Protein AF-A0AAE1Z6C1-F1 (afdb_monomer)

pLDDT: mean 75.85, std 11.83, range [40.97, 90.25]

Foldseek 3Di:
DDLVVCCVPDDLLVNLLVVCCVVDDLVRLQQEDCCDDPRHHHCCPVPVSVVVLVVVLVVVVVVPDDSVVSVVSNNVSSRVNSVVSVVVVVVVVVVVVVVVVVVVVVVVVVVVVVVVVVPPPDD

Structure (mmCIF, N/CA/C/O backbone):
data_AF-A0AAE1Z6C1-F1
#
_entry.id   AF-A0AAE1Z6C1-F1
#
loop_
_atom_site.group_PDB
_atom_site.id
_atom_site.type_symbol
_atom_site.label_atom_id
_atom_site.label_alt_id
_atom_site.label_comp_id
_atom_site.label_asym_id
_atom_site.label_entity_id
_atom_site.label_seq_id
_atom_site.pdbx_PDB_ins_code
_atom_site.Cartn_x
_atom_site.Cartn_y
_atom_site.Cartn_z
_atom_site.occupancy
_atom_site.B_iso_or_equiv
_atom_site.auth_seq_id
_atom_site.auth_comp_id
_atom_site.auth_asym_id
_atom_site.auth_atom_id
_atom_site.pdbx_PDB_model_num
ATOM 1 N N . MET A 1 1 ? 12.709 -17.821 12.416 1.00 53.84 1 MET A N 1
ATOM 2 C CA . MET A 1 1 ? 11.755 -16.719 12.694 1.00 53.84 1 MET A CA 1
ATOM 3 C C . MET A 1 1 ? 10.610 -16.772 11.691 1.00 53.84 1 MET A C 1
ATOM 5 O O . MET A 1 1 ? 10.833 -16.485 10.518 1.00 53.84 1 MET A O 1
ATOM 9 N N . SER A 1 2 ? 9.419 -17.193 12.126 1.00 68.88 2 SER A N 1
ATOM 10 C CA . SER A 1 2 ? 8.209 -17.247 11.289 1.00 68.88 2 SER A CA 1
ATOM 11 C C . SER A 1 2 ? 7.689 -15.836 10.958 1.00 68.88 2 SER A C 1
ATOM 13 O O . SER A 1 2 ? 8.022 -14.871 11.650 1.00 68.88 2 SER A O 1
ATOM 15 N N . LEU A 1 3 ? 6.862 -15.704 9.910 1.00 58.34 3 LEU A N 1
ATOM 16 C CA . LEU A 1 3 ? 6.201 -14.440 9.532 1.00 58.34 3 LEU A CA 1
ATOM 17 C C . LEU A 1 3 ? 5.430 -13.831 10.718 1.00 58.34 3 LEU A C 1
ATOM 19 O O . LEU A 1 3 ? 5.439 -12.621 10.922 1.00 58.34 3 LEU A O 1
ATOM 23 N N . VAL A 1 4 ? 4.836 -14.702 11.537 1.00 54.34 4 VAL A N 1
ATOM 24 C CA . VAL A 1 4 ? 4.100 -14.350 12.754 1.00 54.34 4 VAL A CA 1
ATOM 25 C C . VAL A 1 4 ? 5.017 -13.710 13.801 1.00 54.34 4 VAL A C 1
ATOM 27 O O . VAL A 1 4 ? 4.657 -12.671 14.342 1.00 54.34 4 VAL A O 1
ATOM 30 N N . ASN A 1 5 ? 6.222 -14.246 14.033 1.00 56.53 5 ASN A N 1
ATOM 31 C CA . ASN A 1 5 ? 7.166 -13.647 14.988 1.00 56.53 5 ASN A CA 1
ATOM 32 C C . ASN A 1 5 ? 7.686 -12.285 14.513 1.00 56.53 5 ASN A C 1
ATOM 34 O O . ASN A 1 5 ? 7.850 -11.378 15.324 1.00 56.53 5 ASN A O 1
ATOM 38 N N . ARG A 1 6 ? 7.891 -12.113 13.200 1.00 59.53 6 ARG A N 1
ATOM 39 C CA . ARG A 1 6 ? 8.274 -10.816 12.615 1.00 59.53 6 ARG A CA 1
ATOM 40 C C . ARG A 1 6 ? 7.172 -9.763 12.811 1.00 59.53 6 ARG A C 1
ATOM 42 O O . ARG A 1 6 ? 7.468 -8.630 13.152 1.00 59.53 6 ARG A O 1
ATOM 49 N N . LEU A 1 7 ? 5.906 -10.1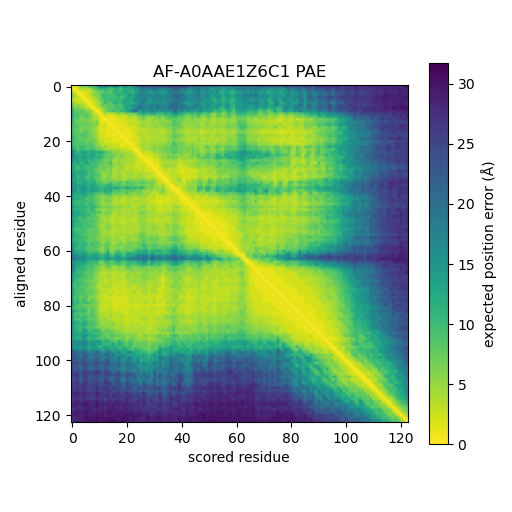70 12.692 1.00 58.34 7 LEU A N 1
ATOM 50 C CA . LEU A 1 7 ? 4.719 -9.327 12.905 1.00 58.34 7 LEU A CA 1
ATOM 51 C C . LEU A 1 7 ? 4.416 -8.968 14.368 1.00 58.34 7 LEU A C 1
ATOM 53 O O . LEU A 1 7 ? 3.504 -8.179 14.622 1.00 58.34 7 LEU A O 1
ATOM 57 N N . MET A 1 8 ? 5.091 -9.605 15.324 1.00 57.66 8 MET A N 1
ATOM 58 C CA . MET A 1 8 ? 4.907 -9.363 16.759 1.00 57.66 8 MET A CA 1
ATOM 59 C C . MET A 1 8 ? 6.005 -8.476 17.359 1.00 57.66 8 MET A C 1
ATOM 61 O O . MET A 1 8 ? 5.747 -7.828 18.365 1.00 57.66 8 MET A O 1
ATOM 65 N N . PHE A 1 9 ? 7.196 -8.434 16.751 1.00 57.59 9 PHE A N 1
ATOM 66 C CA . PHE A 1 9 ? 8.356 -7.683 17.256 1.00 57.59 9 PHE A CA 1
ATOM 67 C C . PHE A 1 9 ? 8.679 -6.403 16.471 1.00 57.59 9 PHE A C 1
ATOM 69 O O . PHE A 1 9 ? 9.311 -5.507 17.020 1.00 57.59 9 PHE A O 1
ATOM 76 N N . GLU A 1 10 ? 8.267 -6.306 15.205 1.00 64.25 10 GLU A N 1
ATOM 77 C CA . GLU A 1 10 ? 8.556 -5.146 14.354 1.00 64.25 10 GLU A CA 1
ATOM 78 C C . GLU A 1 10 ? 7.484 -4.060 14.474 1.00 64.25 10 GLU A C 1
ATOM 80 O O . GLU A 1 10 ? 6.296 -4.351 14.653 1.00 6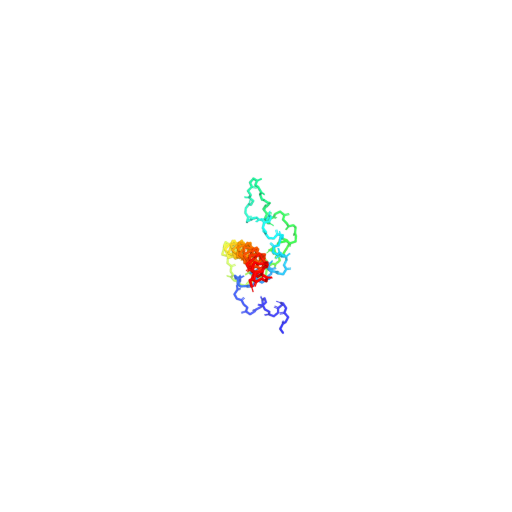4.25 10 GLU A O 1
ATOM 85 N N . ASP A 1 11 ? 7.880 -2.801 14.275 1.00 75.62 11 ASP A N 1
ATOM 86 C CA . ASP A 1 11 ? 6.941 -1.683 14.244 1.00 75.62 11 ASP A CA 1
ATOM 87 C C . ASP A 1 11 ? 5.862 -1.878 13.153 1.00 75.62 11 ASP A C 1
ATOM 89 O O . ASP A 1 11 ? 6.060 -2.560 12.137 1.00 75.62 11 ASP A O 1
ATOM 93 N N . CYS A 1 12 ? 4.687 -1.273 13.357 1.00 73.88 12 CYS A N 1
ATOM 94 C CA . CYS A 1 12 ? 3.520 -1.438 12.481 1.00 73.88 12 CYS A CA 1
ATOM 95 C C . CYS A 1 12 ? 3.833 -1.173 10.996 1.00 73.88 12 CYS A C 1
ATOM 97 O O . CYS A 1 12 ? 3.271 -1.824 10.110 1.00 73.88 12 CYS A O 1
ATOM 99 N N . LYS A 1 13 ? 4.730 -0.222 10.708 1.00 80.44 13 LYS A N 1
ATOM 100 C CA . LYS A 1 13 ? 5.083 0.179 9.344 1.00 80.44 13 LYS A CA 1
ATOM 101 C C . LYS A 1 13 ? 5.942 -0.891 8.678 1.00 80.44 13 LYS A C 1
ATOM 103 O O . LYS A 1 13 ? 5.666 -1.271 7.537 1.00 80.44 13 LYS A O 1
ATOM 108 N N . THR A 1 14 ? 6.944 -1.401 9.388 1.00 81.94 14 THR A N 1
ATOM 109 C CA . THR A 1 14 ? 7.842 -2.461 8.908 1.00 81.94 14 THR A CA 1
ATOM 110 C C . THR A 1 14 ? 7.084 -3.764 8.681 1.00 81.94 14 THR A C 1
ATOM 112 O O . THR A 1 14 ? 7.145 -4.343 7.591 1.00 81.94 14 THR A O 1
ATOM 115 N N . SER A 1 15 ? 6.265 -4.158 9.655 1.00 78.38 15 SER A N 1
ATOM 116 C CA . SER A 1 15 ? 5.342 -5.291 9.563 1.00 78.38 15 SER A CA 1
ATOM 117 C C . SER A 1 15 ? 4.465 -5.238 8.305 1.00 78.38 15 SER A C 1
ATOM 119 O O . SER A 1 15 ? 4.356 -6.218 7.563 1.00 78.38 15 SER A O 1
ATOM 121 N N . MET A 1 16 ? 3.888 -4.070 8.005 1.00 81.25 16 MET A N 1
ATOM 122 C CA . MET A 1 16 ? 3.035 -3.901 6.830 1.00 81.25 16 MET A CA 1
ATOM 123 C C . MET A 1 16 ? 3.810 -4.001 5.511 1.00 81.25 16 MET A C 1
ATOM 125 O O . MET A 1 16 ? 3.329 -4.621 4.560 1.00 81.25 16 MET A O 1
ATOM 129 N N . LYS A 1 17 ? 5.018 -3.427 5.433 1.00 83.12 17 LYS A N 1
ATOM 130 C CA . LYS A 1 17 ? 5.867 -3.543 4.237 1.00 83.12 17 LYS A CA 1
ATOM 131 C C . LYS A 1 17 ? 6.228 -5.000 3.932 1.00 83.12 17 LYS A C 1
ATOM 133 O O . LYS A 1 17 ? 6.192 -5.397 2.768 1.00 83.12 17 LYS A O 1
ATOM 138 N N . TYR A 1 18 ? 6.529 -5.801 4.955 1.00 82.25 18 TYR A N 1
ATOM 139 C CA . TYR A 1 18 ? 6.804 -7.232 4.786 1.00 82.25 18 TYR A CA 1
ATOM 140 C C . TYR A 1 18 ? 5.602 -7.990 4.227 1.00 82.25 18 TYR A C 1
ATOM 142 O O . TYR A 1 18 ? 5.737 -8.755 3.274 1.00 82.25 18 TYR A O 1
ATOM 150 N N . ILE A 1 19 ? 4.421 -7.737 4.787 1.00 80.50 19 ILE A N 1
ATOM 151 C CA . ILE A 1 19 ? 3.166 -8.317 4.311 1.00 80.50 19 ILE A CA 1
ATOM 152 C C . ILE A 1 19 ? 2.906 -7.929 2.854 1.00 80.50 19 ILE A C 1
ATOM 154 O O . ILE A 1 19 ? 2.616 -8.791 2.032 1.00 80.50 19 ILE A O 1
ATOM 158 N N . LEU A 1 20 ? 3.069 -6.655 2.499 1.00 82.19 20 LEU A N 1
ATOM 159 C CA . LEU A 1 20 ? 2.921 -6.194 1.120 1.00 82.19 20 LEU A CA 1
ATOM 160 C C . LEU A 1 20 ? 3.877 -6.913 0.164 1.00 82.19 20 LEU A C 1
ATOM 162 O O . LEU A 1 20 ? 3.446 -7.325 -0.907 1.00 82.19 20 LEU A O 1
ATOM 166 N N . GLY A 1 21 ? 5.133 -7.127 0.563 1.00 83.12 21 GLY A N 1
ATOM 167 C CA . GLY A 1 21 ? 6.100 -7.890 -0.229 1.00 83.12 21 GLY A CA 1
ATOM 168 C C . GLY A 1 21 ? 5.750 -9.371 -0.383 1.00 83.12 21 GLY A C 1
ATOM 169 O O . GLY A 1 21 ? 6.057 -9.957 -1.416 1.00 83.12 21 GLY A O 1
ATOM 170 N N . TYR A 1 22 ? 5.083 -9.969 0.608 1.00 80.88 22 TYR A N 1
ATOM 171 C CA . TYR A 1 22 ? 4.587 -11.344 0.520 1.00 80.88 22 TYR A CA 1
ATOM 172 C C . TYR A 1 22 ? 3.368 -11.459 -0.406 1.00 80.88 22 TYR A C 1
ATOM 174 O O . TYR A 1 22 ? 3.232 -12.422 -1.152 1.00 80.88 22 TYR A O 1
ATOM 182 N N . ILE A 1 23 ? 2.482 -10.462 -0.368 1.00 77.81 23 ILE A N 1
ATOM 183 C CA . ILE A 1 23 ? 1.222 -10.464 -1.115 1.00 77.81 23 ILE A CA 1
ATOM 184 C C . ILE A 1 23 ? 1.405 -10.040 -2.580 1.00 77.81 23 ILE A C 1
ATOM 186 O O . ILE A 1 23 ? 0.709 -10.538 -3.466 1.00 77.81 23 ILE A O 1
ATOM 190 N N . LEU A 1 24 ? 2.263 -9.051 -2.833 1.00 80.81 24 LEU A N 1
ATOM 191 C CA . LEU A 1 24 ? 2.406 -8.400 -4.131 1.00 80.81 24 LEU A CA 1
ATOM 192 C C . LEU A 1 24 ? 3.790 -8.671 -4.708 1.00 80.81 24 LEU A C 1
ATOM 194 O O . LEU A 1 24 ? 4.775 -8.023 -4.349 1.00 80.81 24 LEU A O 1
ATOM 198 N N . GLN A 1 25 ? 3.837 -9.567 -5.692 1.00 78.38 25 GLN A N 1
ATOM 199 C CA . GLN A 1 25 ? 4.974 -9.646 -6.605 1.00 78.38 25 GLN A CA 1
ATOM 200 C C . GLN A 1 25 ? 5.191 -8.317 -7.337 1.00 78.38 25 GLN A C 1
ATOM 202 O O . GLN A 1 25 ? 4.256 -7.540 -7.556 1.00 78.38 25 GLN A O 1
ATOM 207 N N . LEU A 1 26 ? 6.443 -8.073 -7.738 1.00 74.75 26 LEU A N 1
ATOM 208 C CA . LEU A 1 26 ? 6.883 -6.830 -8.375 1.00 74.75 26 LEU A CA 1
ATOM 209 C C . LEU A 1 26 ? 6.048 -6.462 -9.602 1.00 74.75 26 LEU A C 1
ATOM 211 O O . LEU A 1 26 ? 5.650 -5.304 -9.725 1.00 74.75 26 LEU A O 1
ATOM 215 N N . GLU A 1 27 ? 5.707 -7.430 -10.454 1.00 72.19 27 GLU A N 1
ATOM 216 C CA . GLU A 1 27 ? 4.891 -7.171 -11.643 1.00 72.19 27 GLU A CA 1
ATOM 217 C C . GLU A 1 27 ? 3.426 -6.849 -11.307 1.00 72.19 27 GLU A C 1
ATOM 219 O O . GLU A 1 27 ? 2.784 -6.063 -12.009 1.00 72.19 27 GLU A O 1
ATOM 224 N N . LEU A 1 28 ? 2.881 -7.418 -10.224 1.00 76.25 28 LEU A N 1
ATOM 225 C CA . LEU A 1 28 ? 1.528 -7.092 -9.769 1.00 76.25 28 LEU A CA 1
ATOM 226 C C . LEU A 1 28 ? 1.483 -5.723 -9.094 1.00 76.25 28 LEU A C 1
ATOM 228 O O . LEU A 1 28 ? 0.562 -4.956 -9.364 1.00 76.25 28 LEU A O 1
ATOM 232 N N . ALA A 1 29 ? 2.476 -5.391 -8.265 1.00 80.94 29 ALA A N 1
ATOM 233 C CA . ALA A 1 29 ? 2.513 -4.146 -7.499 1.00 80.94 29 ALA A CA 1
ATOM 234 C C . ALA A 1 29 ? 2.382 -2.898 -8.390 1.00 80.94 29 ALA A C 1
ATOM 236 O O . ALA A 1 29 ? 1.727 -1.935 -8.002 1.00 80.94 29 ALA A O 1
ATOM 237 N N . VAL A 1 30 ? 2.936 -2.920 -9.608 1.00 81.25 30 VAL A N 1
ATOM 238 C CA . VAL A 1 30 ? 2.901 -1.771 -10.533 1.00 81.25 30 VAL A CA 1
ATOM 239 C C . VAL A 1 30 ? 1.505 -1.476 -11.095 1.00 81.25 30 VAL A C 1
ATOM 241 O O . VAL A 1 30 ? 1.233 -0.322 -11.452 1.00 81.25 30 VAL A O 1
ATOM 244 N N . LYS A 1 31 ? 0.612 -2.476 -11.130 1.00 86.19 31 LYS A N 1
ATOM 245 C CA . LYS A 1 31 ? -0.783 -2.345 -11.598 1.00 86.19 31 LYS A CA 1
ATOM 246 C C . LYS A 1 31 ? -1.699 -1.682 -10.569 1.00 86.19 31 LYS A C 1
ATOM 248 O O . LYS A 1 31 ? -2.823 -1.300 -10.908 1.00 86.19 31 LYS A O 1
ATOM 253 N N . PHE A 1 32 ? -1.226 -1.550 -9.332 1.00 85.38 32 PHE A N 1
ATOM 254 C CA . PHE A 1 32 ? -1.983 -0.980 -8.231 1.00 85.38 32 PHE A CA 1
ATOM 255 C C . PHE A 1 32 ? -1.399 0.357 -7.762 1.00 85.38 32 PHE A C 1
ATOM 257 O O . PHE A 1 32 ? -0.222 0.663 -7.950 1.00 85.38 32 PHE A O 1
ATOM 264 N N . THR A 1 33 ? -2.249 1.168 -7.144 1.00 86.81 33 THR A N 1
ATOM 265 C CA . THR A 1 33 ? -1.874 2.334 -6.332 1.00 86.81 33 THR A CA 1
ATOM 266 C C . THR A 1 33 ? -2.694 2.322 -5.048 1.00 86.81 33 THR A C 1
ATOM 268 O O . THR A 1 33 ? -3.625 1.529 -4.915 1.00 86.81 33 THR A O 1
ATOM 271 N N . LEU A 1 34 ? -2.376 3.185 -4.079 1.00 85.31 34 LEU A N 1
ATOM 272 C CA . LEU A 1 34 ? -3.137 3.229 -2.827 1.00 85.31 34 LEU A CA 1
ATOM 273 C C . LEU A 1 34 ? -4.619 3.566 -3.086 1.00 85.31 34 LEU A C 1
ATOM 275 O O . LEU A 1 34 ? -5.507 2.786 -2.746 1.00 85.31 34 LEU A O 1
ATOM 279 N N . PHE A 1 35 ? -4.886 4.673 -3.777 1.00 84.88 35 PHE A N 1
ATOM 280 C CA . PHE A 1 35 ? -6.248 5.183 -3.985 1.00 84.88 35 PHE A CA 1
ATOM 281 C C . PHE A 1 35 ? -6.849 4.853 -5.356 1.00 84.88 35 PHE A C 1
ATOM 283 O O . PHE A 1 35 ? -8.027 5.098 -5.585 1.00 84.88 35 PHE A O 1
ATOM 290 N N . GLY A 1 36 ? -6.080 4.231 -6.250 1.00 84.50 36 GLY A N 1
ATOM 291 C CA . GLY A 1 36 ? -6.466 4.070 -7.651 1.00 84.50 36 GLY A CA 1
ATOM 292 C C . GLY A 1 36 ? -6.182 5.332 -8.466 1.00 84.50 36 GLY A C 1
ATOM 293 O O . GLY A 1 36 ? -6.037 6.428 -7.931 1.00 84.50 36 GLY A O 1
ATOM 294 N N . THR A 1 37 ? -6.037 5.158 -9.774 1.00 86.38 37 THR A N 1
ATOM 295 C CA . THR A 1 37 ? -6.012 6.233 -10.776 1.00 86.38 37 THR A CA 1
ATOM 296 C C . THR A 1 37 ? -6.749 5.746 -12.026 1.00 86.38 37 THR A C 1
ATOM 298 O O . THR A 1 37 ? -7.126 4.579 -12.107 1.00 86.38 37 THR A O 1
ATOM 301 N N . THR A 1 38 ? -6.915 6.591 -13.044 1.00 78.19 38 THR A N 1
ATOM 302 C CA . THR A 1 38 ? -7.507 6.173 -14.331 1.00 78.19 38 THR A CA 1
ATOM 303 C C . THR A 1 38 ? -6.748 5.023 -15.004 1.00 78.19 38 THR A C 1
ATOM 305 O O . THR A 1 38 ? -7.350 4.217 -15.703 1.00 78.19 38 THR A O 1
ATOM 308 N N . GLN A 1 39 ? -5.438 4.907 -14.762 1.00 80.81 39 GLN A N 1
ATOM 309 C CA . GLN A 1 39 ? -4.578 3.884 -15.369 1.00 80.81 39 GLN A CA 1
ATOM 310 C C . GLN A 1 39 ? -4.294 2.684 -14.449 1.00 80.81 39 GLN A C 1
ATOM 312 O O . GLN A 1 39 ? -3.736 1.685 -14.901 1.00 80.81 39 GLN A O 1
ATOM 317 N N . LYS A 1 40 ? -4.601 2.775 -13.147 1.00 86.00 40 LYS A N 1
ATOM 318 C CA . LYS A 1 40 ? -4.185 1.783 -12.140 1.00 86.00 40 LYS A CA 1
ATOM 319 C C . LYS A 1 40 ? -5.279 1.505 -11.123 1.00 86.00 40 LYS A C 1
ATOM 321 O O . LYS A 1 40 ? -5.964 2.409 -10.656 1.00 86.00 40 LYS A O 1
ATOM 326 N N . ARG A 1 41 ? -5.402 0.246 -10.705 1.00 87.06 41 ARG A N 1
ATOM 327 C CA . ARG A 1 41 ? -6.429 -0.164 -9.735 1.00 87.06 41 ARG A CA 1
ATOM 328 C C . ARG A 1 41 ? -6.058 0.291 -8.324 1.00 87.06 41 ARG A C 1
ATOM 330 O O . ARG A 1 41 ? -4.888 0.295 -7.955 1.00 87.06 41 ARG A O 1
ATOM 337 N N . SER A 1 42 ? -7.047 0.625 -7.499 1.00 88.12 42 SER A N 1
ATOM 338 C CA . SER A 1 42 ? -6.793 0.827 -6.068 1.00 88.12 42 SER A CA 1
ATOM 339 C C . SER A 1 42 ? -6.478 -0.512 -5.403 1.00 88.12 42 SER A C 1
ATOM 341 O O . SER A 1 42 ? -7.223 -1.478 -5.568 1.00 88.12 42 SER A O 1
ATOM 343 N N . ILE A 1 43 ? -5.419 -0.577 -4.599 1.00 86.69 43 ILE A N 1
ATOM 344 C CA . ILE A 1 43 ? -5.092 -1.755 -3.785 1.00 86.69 43 ILE A CA 1
ATOM 345 C C . ILE A 1 43 ? -6.205 -2.078 -2.779 1.00 86.69 43 ILE A C 1
ATOM 347 O O . ILE A 1 43 ? -6.385 -3.232 -2.410 1.00 86.69 43 ILE A O 1
ATOM 351 N N . LEU A 1 44 ? -7.026 -1.093 -2.403 1.00 85.25 44 LEU A N 1
ATOM 352 C CA . LEU A 1 44 ? -8.181 -1.308 -1.529 1.00 85.25 44 LEU A CA 1
ATOM 353 C C . LEU A 1 44 ? -9.244 -2.208 -2.178 1.00 85.25 44 LEU A C 1
ATOM 355 O O . LEU A 1 44 ? -9.999 -2.873 -1.471 1.00 85.25 44 LEU A O 1
ATOM 359 N N . THR A 1 45 ? -9.283 -2.268 -3.515 1.00 85.31 45 THR A N 1
ATOM 360 C CA . THR A 1 45 ? -10.170 -3.179 -4.263 1.00 85.31 45 THR A CA 1
ATOM 361 C C . THR A 1 45 ? -9.646 -4.612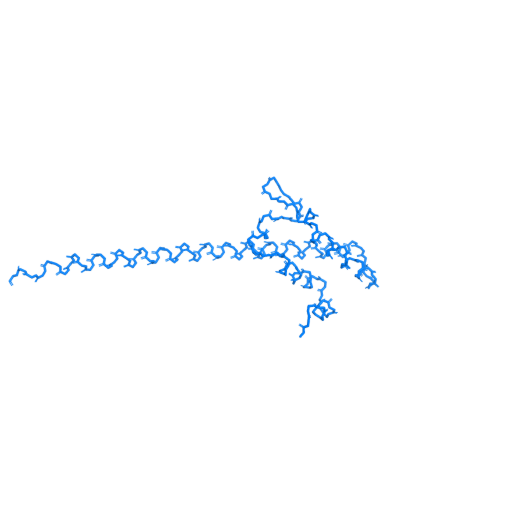 -4.301 1.00 85.31 45 THR A C 1
ATOM 363 O O . THR A 1 45 ? -10.384 -5.541 -4.633 1.00 85.31 45 THR A O 1
ATOM 366 N N . TYR A 1 46 ? -8.379 -4.826 -3.938 1.00 86.00 46 TYR A N 1
ATOM 367 C CA . TYR A 1 46 ? -7.796 -6.153 -3.907 1.00 86.00 46 TYR A CA 1
ATOM 368 C C . TYR A 1 46 ? -8.239 -6.890 -2.639 1.00 86.00 46 TYR A C 1
ATOM 370 O O . TYR A 1 46 ? -7.772 -6.599 -1.537 1.00 86.00 46 TYR A O 1
ATOM 378 N N . LYS A 1 47 ? -9.156 -7.858 -2.803 1.00 84.50 47 LYS A N 1
ATOM 379 C CA . LYS A 1 47 ? -9.808 -8.582 -1.694 1.00 84.50 47 LYS A CA 1
ATOM 380 C C . LYS A 1 47 ? -8.814 -9.103 -0.652 1.00 84.50 47 LYS A C 1
ATOM 382 O O . LYS A 1 47 ? -9.044 -8.910 0.535 1.00 84.50 47 LYS A O 1
ATOM 387 N N . PHE A 1 48 ? -7.699 -9.695 -1.084 1.00 80.12 48 PHE A N 1
AT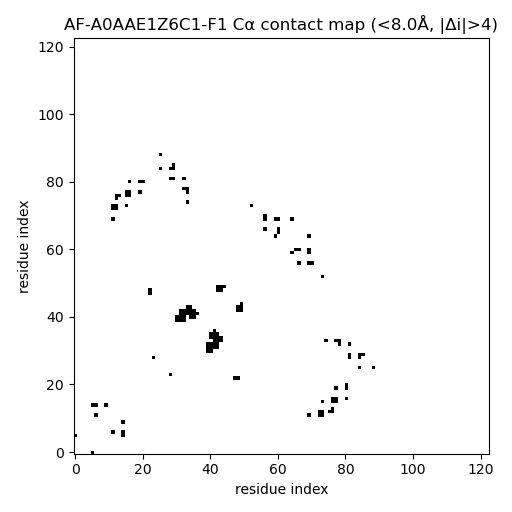OM 388 C CA . PHE A 1 48 ? -6.700 -10.250 -0.167 1.00 80.12 48 PHE A CA 1
ATOM 389 C C . PHE A 1 48 ? -6.026 -9.171 0.691 1.00 80.12 48 PHE A C 1
ATOM 391 O O . PHE A 1 48 ? -5.934 -9.315 1.908 1.00 80.12 48 PHE A O 1
ATOM 398 N N . TYR A 1 49 ? -5.637 -8.047 0.077 1.00 83.19 49 TYR A N 1
ATOM 399 C CA . TYR A 1 49 ? -5.103 -6.899 0.811 1.00 83.19 49 TYR A CA 1
ATOM 400 C C . TYR A 1 49 ? -6.132 -6.334 1.792 1.00 83.19 49 TYR A C 1
ATOM 402 O O . TYR A 1 49 ? -5.797 -6.070 2.944 1.00 83.19 49 TYR A O 1
ATOM 410 N N . ARG A 1 50 ? -7.391 -6.186 1.363 1.00 83.81 50 ARG A N 1
ATOM 411 C CA . ARG A 1 50 ? -8.470 -5.675 2.219 1.00 83.81 50 ARG A CA 1
ATOM 412 C C . ARG A 1 50 ? -8.674 -6.551 3.456 1.00 83.81 50 ARG A C 1
ATOM 414 O O . ARG A 1 50 ? -8.758 -6.018 4.559 1.00 83.81 50 ARG A O 1
ATOM 421 N N . SER A 1 51 ? -8.706 -7.872 3.286 1.00 82.81 51 SER A N 1
ATOM 422 C CA . SER A 1 51 ? -8.853 -8.818 4.397 1.00 82.81 51 SER A CA 1
ATOM 423 C C . SER A 1 51 ? -7.689 -8.735 5.381 1.00 82.81 51 SER A C 1
ATOM 425 O O . SER A 1 51 ? -7.907 -8.669 6.589 1.00 82.81 51 SER A O 1
ATOM 427 N N . ILE A 1 52 ? -6.455 -8.674 4.877 1.00 79.44 52 ILE A N 1
ATOM 428 C CA . ILE A 1 52 ? -5.260 -8.585 5.722 1.00 79.44 52 ILE A CA 1
ATOM 429 C C . ILE A 1 52 ? -5.196 -7.247 6.457 1.00 79.44 52 ILE A C 1
ATOM 431 O O . ILE A 1 52 ? -4.936 -7.228 7.658 1.00 79.44 52 ILE A O 1
ATOM 435 N N . ARG A 1 53 ? -5.492 -6.136 5.773 1.00 81.19 53 ARG A N 1
ATOM 436 C CA . ARG A 1 53 ? -5.577 -4.811 6.398 1.00 81.19 53 ARG A CA 1
ATOM 437 C C . ARG A 1 53 ? -6.563 -4.834 7.562 1.00 81.19 53 ARG A C 1
ATOM 439 O O . ARG A 1 53 ? -6.197 -4.417 8.649 1.00 81.19 5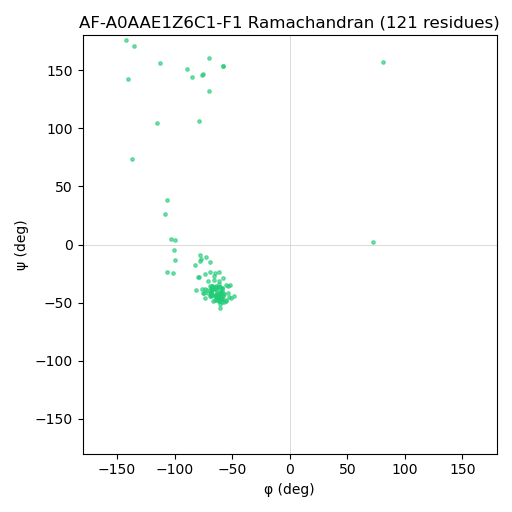3 ARG A O 1
ATOM 446 N N . ASN A 1 54 ? -7.764 -5.378 7.364 1.00 83.00 54 ASN A N 1
ATOM 447 C CA . ASN A 1 54 ? -8.779 -5.451 8.417 1.00 83.00 54 ASN A CA 1
ATOM 448 C C . ASN A 1 54 ? -8.325 -6.294 9.621 1.00 83.00 54 ASN A C 1
ATOM 450 O O . ASN A 1 54 ? -8.480 -5.849 10.755 1.00 83.00 54 ASN A O 1
ATOM 454 N N . ALA A 1 55 ? -7.730 -7.469 9.382 1.00 81.06 55 ALA A N 1
ATOM 455 C CA . ALA A 1 55 ? -7.243 -8.352 10.446 1.00 81.06 55 ALA A CA 1
ATOM 456 C C . ALA A 1 55 ? -6.104 -7.725 11.269 1.00 81.06 55 ALA A C 1
ATOM 458 O O . ALA A 1 55 ? -5.999 -7.932 12.479 1.00 81.06 55 ALA A O 1
ATOM 459 N N . LEU A 1 56 ? -5.238 -6.944 10.623 1.00 75.81 56 LEU A N 1
ATOM 460 C CA . LEU A 1 56 ? -4.181 -6.225 11.322 1.00 75.81 56 LEU A CA 1
ATOM 461 C C . LEU A 1 56 ? -4.744 -5.013 12.074 1.00 75.81 56 LEU A C 1
ATOM 463 O O . LEU A 1 56 ? -4.379 -4.817 13.231 1.00 75.81 56 LEU A O 1
ATOM 467 N N . THR A 1 57 ? -5.670 -4.251 11.476 1.00 79.12 57 THR A N 1
ATOM 468 C CA . THR A 1 57 ? -6.333 -3.126 12.152 1.00 79.12 57 THR A CA 1
ATOM 469 C C . THR A 1 57 ? -6.984 -3.586 13.452 1.00 79.12 57 THR A C 1
ATOM 471 O O . THR A 1 57 ? -6.749 -2.973 14.487 1.00 79.12 57 THR A O 1
ATOM 474 N N . SER A 1 58 ? -7.734 -4.695 13.439 1.00 79.50 58 SER A N 1
ATOM 475 C CA . SER A 1 58 ? -8.371 -5.225 14.653 1.00 79.50 58 SER A CA 1
ATOM 476 C C . SER A 1 58 ? -7.355 -5.618 15.727 1.00 79.50 58 SER A C 1
ATOM 478 O O . SER A 1 58 ? -7.585 -5.387 16.911 1.00 79.50 58 SER A O 1
ATOM 480 N N . LYS A 1 59 ? -6.200 -6.161 15.324 1.00 76.06 59 LYS A N 1
ATOM 481 C CA . LYS A 1 59 ? -5.120 -6.535 16.243 1.00 76.06 59 LYS A CA 1
ATOM 482 C C . LYS A 1 59 ? -4.449 -5.311 16.883 1.00 76.06 59 LYS A C 1
ATOM 484 O O . LYS A 1 59 ? -4.214 -5.323 18.085 1.00 76.06 59 LYS A O 1
ATOM 489 N N . PHE A 1 60 ? -4.155 -4.259 16.115 1.00 71.88 60 PHE A N 1
ATOM 490 C CA . PHE A 1 60 ? -3.486 -3.054 16.637 1.00 71.88 60 PHE A CA 1
ATOM 491 C C . PHE A 1 60 ? -4.424 -2.105 17.388 1.00 71.88 60 PHE A C 1
ATOM 493 O O . PHE A 1 60 ? -3.997 -1.418 18.313 1.00 71.88 60 PHE A O 1
ATOM 500 N N . LEU A 1 61 ? -5.715 -2.095 17.047 1.00 72.56 61 LEU A N 1
ATOM 501 C CA . LEU A 1 61 ? -6.728 -1.417 17.859 1.00 72.56 61 LEU A CA 1
ATOM 502 C C . LEU A 1 61 ? -6.818 -2.020 19.265 1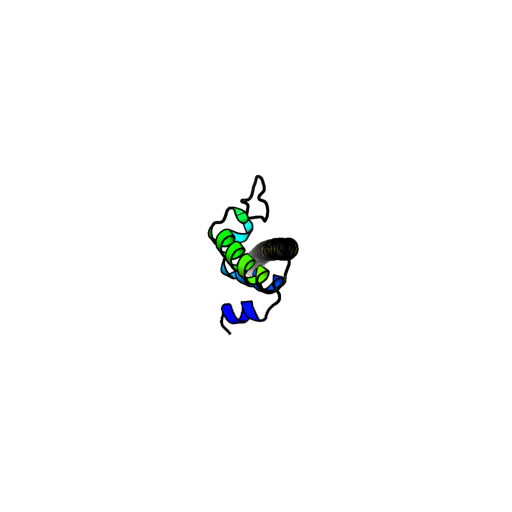.00 72.56 61 LEU A C 1
ATOM 504 O O . LEU A 1 61 ? -7.015 -1.295 20.234 1.00 72.56 61 LEU A O 1
ATOM 508 N N . SER A 1 62 ? -6.600 -3.331 19.393 1.00 69.25 62 SER A N 1
ATOM 509 C CA . SER A 1 62 ? -6.526 -3.998 20.694 1.00 69.25 62 SER A CA 1
ATOM 510 C C . SER A 1 62 ? -5.281 -3.615 21.510 1.00 69.25 62 SER A C 1
ATOM 512 O O . SER A 1 62 ? -5.251 -3.889 22.706 1.00 69.25 62 SER A O 1
ATOM 514 N N . SER A 1 63 ? -4.258 -3.005 20.896 1.00 65.38 63 SER A N 1
ATOM 515 C CA . SER A 1 63 ? -2.965 -2.686 21.520 1.00 65.38 63 SER A CA 1
ATOM 516 C C . SER A 1 63 ? -2.795 -1.188 21.821 1.00 65.38 63 SER A C 1
ATOM 518 O O . SER A 1 63 ? -1.711 -0.634 21.641 1.00 65.38 63 SER A O 1
ATOM 520 N N . THR A 1 64 ? -3.870 -0.518 22.254 1.00 66.56 64 THR A N 1
ATOM 521 C CA . THR A 1 64 ? -3.862 0.882 22.740 1.00 66.56 64 THR A CA 1
ATOM 522 C C . THR A 1 64 ? -3.665 1.968 21.664 1.00 66.56 64 THR A C 1
ATOM 524 O O . THR A 1 64 ? -3.626 3.154 21.989 1.00 66.56 64 THR A O 1
ATOM 527 N N . MET A 1 65 ? -3.565 1.619 20.375 1.00 69.69 65 MET A N 1
ATOM 528 C CA . MET A 1 65 ? -3.459 2.606 19.289 1.00 69.69 65 MET A CA 1
ATOM 529 C C . MET A 1 65 ? -4.830 3.106 18.822 1.00 69.69 65 MET A C 1
ATOM 531 O O . MET A 1 65 ? -5.786 2.345 18.706 1.00 69.69 65 MET A O 1
ATOM 535 N N . THR A 1 66 ? -4.913 4.388 18.457 1.00 83.06 66 THR A N 1
ATOM 536 C CA . THR A 1 66 ? -6.131 4.954 17.861 1.00 83.06 66 THR A CA 1
ATOM 537 C C . THR A 1 66 ? -6.283 4.540 16.394 1.00 83.06 66 THR A C 1
ATOM 539 O O . THR A 1 66 ? -5.301 4.472 15.651 1.00 83.06 66 THR A O 1
ATOM 542 N N . GLU A 1 67 ? -7.523 4.339 15.941 1.00 81.75 67 GLU A N 1
ATOM 543 C CA . GLU A 1 67 ? -7.845 3.920 14.565 1.00 81.75 67 GLU A CA 1
ATOM 544 C C . GLU A 1 67 ? -7.196 4.815 13.503 1.00 81.75 67 GLU A C 1
ATOM 546 O O . GLU A 1 67 ? -6.559 4.335 12.565 1.00 81.75 67 GLU A O 1
ATOM 551 N N . LYS A 1 68 ? -7.270 6.136 13.695 1.00 86.00 68 LYS A N 1
ATOM 552 C CA . LYS A 1 68 ? -6.666 7.123 12.788 1.00 86.00 68 LYS A CA 1
ATOM 553 C C . LYS A 1 68 ? -5.152 6.941 12.653 1.00 86.00 68 LYS A C 1
ATOM 555 O O . LYS A 1 68 ? -4.605 7.123 11.566 1.00 86.00 68 LYS A O 1
ATOM 560 N N . SER A 1 69 ? -4.474 6.584 13.742 1.00 84.62 69 SER A N 1
ATOM 561 C CA . SER A 1 69 ? -3.025 6.361 13.744 1.00 84.62 69 SER A CA 1
ATOM 562 C C . SER A 1 69 ? -2.670 5.104 12.959 1.00 84.62 69 SER A C 1
ATOM 564 O O . SER A 1 69 ? -1.776 5.135 12.116 1.00 84.62 69 SER A O 1
ATOM 566 N N . VAL A 1 70 ? -3.430 4.029 13.171 1.00 82.31 70 VAL A N 1
ATOM 567 C CA . VAL A 1 70 ? -3.271 2.757 12.460 1.00 82.31 70 VAL A CA 1
ATOM 568 C C . VAL A 1 70 ? -3.481 2.943 10.953 1.00 82.31 70 VAL A C 1
ATOM 570 O O . VAL A 1 70 ? -2.638 2.539 10.152 1.00 82.31 70 VAL A O 1
ATOM 573 N N . VAL A 1 71 ? -4.549 3.644 10.556 1.00 84.81 71 VAL A N 1
ATOM 574 C CA . VAL A 1 71 ? -4.833 3.959 9.147 1.00 84.81 71 VAL A CA 1
ATOM 575 C C . VAL A 1 71 ? -3.692 4.755 8.509 1.00 84.81 71 VAL A C 1
ATOM 577 O O . VAL A 1 71 ? -3.208 4.371 7.445 1.00 84.81 71 VAL A O 1
ATOM 580 N N . ARG A 1 72 ? -3.192 5.806 9.176 1.00 87.88 72 ARG A N 1
ATOM 581 C CA . ARG A 1 72 ? -2.062 6.608 8.670 1.00 87.88 72 ARG A CA 1
ATOM 582 C C . ARG A 1 72 ? -0.796 5.782 8.468 1.00 87.88 72 ARG A C 1
ATOM 584 O O . ARG A 1 72 ? -0.095 5.971 7.473 1.00 87.88 72 ARG A O 1
ATOM 591 N N . ILE A 1 73 ? -0.493 4.881 9.402 1.00 86.31 73 ILE A N 1
ATOM 592 C CA . ILE A 1 73 ? 0.676 4.005 9.294 1.00 86.31 73 ILE A CA 1
ATOM 593 C C . ILE A 1 73 ? 0.523 3.067 8.093 1.00 86.31 73 ILE A C 1
ATOM 595 O O . ILE A 1 73 ? 1.475 2.921 7.323 1.00 86.31 73 ILE A O 1
ATOM 599 N N . TYR A 1 74 ? -0.663 2.491 7.875 1.00 84.94 74 TYR A N 1
ATOM 600 C CA . TYR A 1 74 ? -0.907 1.639 6.709 1.00 84.94 74 TYR A CA 1
ATOM 601 C C . TYR A 1 74 ? -0.778 2.373 5.391 1.00 84.94 74 TYR A C 1
ATOM 603 O O . TYR A 1 74 ? -0.135 1.858 4.472 1.00 84.94 74 TYR A O 1
ATOM 611 N N . ASP A 1 75 ? -1.366 3.557 5.293 1.00 88.38 75 ASP A N 1
ATOM 612 C CA . ASP A 1 75 ? -1.332 4.342 4.068 1.00 88.38 75 ASP A CA 1
ATOM 613 C C . ASP A 1 75 ? 0.117 4.744 3.749 1.00 88.38 75 ASP A C 1
ATOM 615 O O . ASP A 1 75 ? 0.585 4.529 2.628 1.00 88.38 75 ASP A O 1
ATOM 619 N N . SER A 1 76 ? 0.877 5.182 4.763 1.00 89.19 76 SER A N 1
ATOM 620 C CA . SER A 1 76 ? 2.305 5.500 4.633 1.00 89.19 76 SER A CA 1
ATOM 621 C C . SER A 1 76 ? 3.1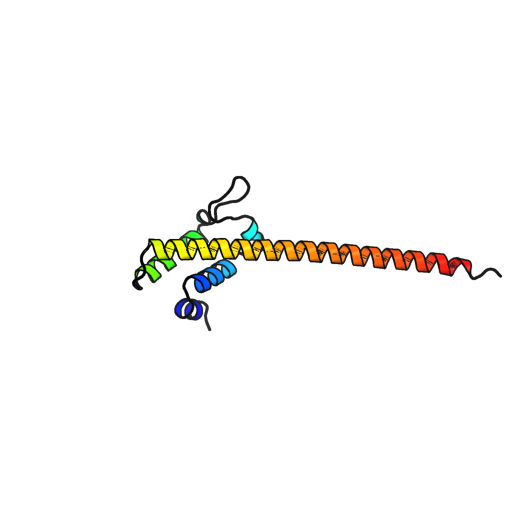49 4.283 4.235 1.00 89.19 76 SER A C 1
ATOM 623 O O . SER A 1 76 ? 3.987 4.373 3.334 1.00 89.19 76 SER A O 1
ATOM 625 N N . ALA A 1 77 ? 2.930 3.125 4.867 1.00 88.44 77 ALA A N 1
ATOM 626 C CA . ALA A 1 77 ? 3.641 1.892 4.533 1.00 88.44 77 ALA A CA 1
ATOM 627 C C . ALA A 1 77 ? 3.334 1.430 3.101 1.00 88.44 77 ALA A C 1
ATOM 629 O O . ALA A 1 77 ? 4.248 1.054 2.366 1.00 88.44 77 ALA A O 1
ATOM 630 N N . THR A 1 78 ? 2.065 1.509 2.692 1.00 87.88 78 THR A N 1
ATOM 631 C CA . THR A 1 78 ? 1.593 1.093 1.365 1.00 87.88 78 THR A CA 1
ATOM 632 C C . THR A 1 78 ? 2.123 2.013 0.267 1.00 87.88 78 THR A C 1
ATOM 634 O O . THR A 1 78 ? 2.610 1.532 -0.756 1.00 87.88 78 THR A O 1
ATOM 637 N N . GLN A 1 79 ? 2.105 3.331 0.485 1.00 89.06 79 GLN A N 1
ATOM 638 C CA . GLN A 1 79 ? 2.728 4.292 -0.429 1.00 89.06 79 GLN A CA 1
ATOM 639 C C . GLN A 1 79 ? 4.233 4.063 -0.551 1.00 89.06 79 GLN A C 1
ATOM 641 O O . GLN A 1 79 ? 4.744 3.976 -1.666 1.00 89.06 79 GLN A O 1
ATOM 646 N N . GLY A 1 80 ? 4.928 3.921 0.584 1.00 90.25 80 GLY A N 1
ATOM 647 C CA . GLY A 1 80 ? 6.363 3.652 0.602 1.00 90.25 80 GLY A CA 1
ATOM 648 C C . GLY A 1 80 ? 6.713 2.371 -0.154 1.00 90.25 80 GLY A C 1
ATOM 649 O O . GLY A 1 80 ? 7.618 2.374 -0.976 1.00 90.25 80 GLY A O 1
ATOM 650 N N . PHE A 1 81 ? 5.946 1.298 0.047 1.00 88.81 81 PHE A N 1
ATOM 651 C CA . PHE A 1 81 ? 6.118 0.056 -0.704 1.00 88.81 81 PHE A CA 1
ATOM 652 C C . PHE A 1 81 ? 5.961 0.266 -2.215 1.00 88.81 81 PHE A C 1
ATOM 654 O O . PHE A 1 81 ? 6.824 -0.150 -2.981 1.00 88.81 81 PHE A O 1
ATOM 661 N N . PHE A 1 82 ? 4.901 0.937 -2.671 1.00 88.00 82 PHE A N 1
ATOM 662 C CA . PHE A 1 82 ? 4.720 1.178 -4.105 1.00 88.00 82 PHE A CA 1
ATOM 663 C C . PHE A 1 82 ? 5.818 2.044 -4.712 1.00 88.00 82 PHE A C 1
ATOM 665 O O . PHE A 1 82 ? 6.231 1.791 -5.846 1.00 88.00 82 PHE A O 1
ATOM 672 N N . HIS A 1 83 ? 6.305 3.028 -3.960 1.00 89.50 83 HIS A N 1
ATOM 673 C CA . HIS A 1 83 ? 7.454 3.825 -4.359 1.00 89.50 83 HIS A CA 1
ATOM 674 C C . HIS A 1 83 ? 8.697 2.940 -4.546 1.00 89.50 83 HIS A C 1
ATOM 676 O O . HIS A 1 83 ? 9.287 2.938 -5.627 1.00 89.50 83 HIS A O 1
ATOM 682 N N . ASP A 1 84 ? 9.019 2.111 -3.548 1.00 89.50 84 ASP A N 1
ATOM 683 C CA . ASP A 1 84 ? 10.155 1.181 -3.576 1.00 89.50 84 ASP A CA 1
ATOM 684 C C . ASP A 1 84 ? 10.049 0.191 -4.756 1.00 89.50 84 ASP A C 1
ATOM 686 O O . ASP A 1 84 ? 11.037 -0.119 -5.423 1.00 89.50 84 ASP A O 1
ATOM 690 N N . MET A 1 85 ? 8.843 -0.300 -5.056 1.00 86.31 85 MET A N 1
ATOM 691 C CA . MET A 1 85 ? 8.601 -1.243 -6.154 1.00 86.31 85 MET A CA 1
ATOM 692 C C . MET A 1 85 ? 8.716 -0.582 -7.531 1.00 86.31 85 MET A C 1
ATOM 694 O O . MET A 1 85 ? 9.285 -1.174 -8.451 1.00 86.31 85 MET A O 1
ATOM 698 N N . LYS A 1 86 ? 8.231 0.657 -7.678 1.00 85.38 86 LYS A N 1
ATOM 699 C CA . LYS A 1 86 ? 8.389 1.437 -8.912 1.00 85.38 86 LYS A CA 1
ATOM 700 C C . LYS A 1 86 ? 9.864 1.741 -9.181 1.00 85.38 86 LYS A C 1
ATOM 702 O O . LYS A 1 86 ? 10.320 1.549 -10.306 1.00 85.38 86 LYS A O 1
ATOM 707 N N . ASP A 1 87 ? 10.605 2.152 -8.155 1.00 89.00 87 ASP A N 1
ATOM 708 C CA . ASP A 1 87 ? 12.047 2.397 -8.246 1.00 89.00 87 ASP A CA 1
ATOM 709 C C . ASP A 1 87 ? 12.811 1.125 -8.647 1.00 89.00 87 ASP A C 1
ATOM 711 O O . ASP A 1 87 ? 13.592 1.131 -9.602 1.00 89.00 87 ASP A O 1
ATOM 715 N N . LYS A 1 88 ? 12.513 -0.011 -8.000 1.00 88.31 88 LYS A N 1
ATOM 716 C CA . LYS A 1 88 ? 13.095 -1.315 -8.361 1.00 88.31 88 LYS A CA 1
ATOM 717 C C . LYS A 1 88 ? 12.836 -1.691 -9.818 1.00 88.31 88 LYS A C 1
ATOM 719 O O . LYS A 1 88 ? 13.748 -2.198 -10.472 1.00 88.31 88 LYS A O 1
ATOM 724 N N . LEU A 1 89 ? 11.623 -1.466 -10.325 1.00 84.94 89 LEU A N 1
ATOM 725 C CA . LEU A 1 89 ? 11.280 -1.772 -11.714 1.00 84.94 89 LEU A CA 1
ATOM 726 C C . LEU A 1 89 ? 12.013 -0.848 -12.697 1.00 84.94 89 LEU A C 1
ATOM 728 O O . LEU A 1 89 ? 12.587 -1.337 -13.668 1.00 84.94 89 LEU A O 1
ATOM 732 N N . ASN A 1 90 ? 12.087 0.452 -12.404 1.00 85.50 90 ASN A N 1
ATOM 733 C CA . ASN A 1 90 ? 12.846 1.402 -13.216 1.00 85.50 90 ASN A CA 1
ATOM 734 C C . ASN A 1 90 ? 14.33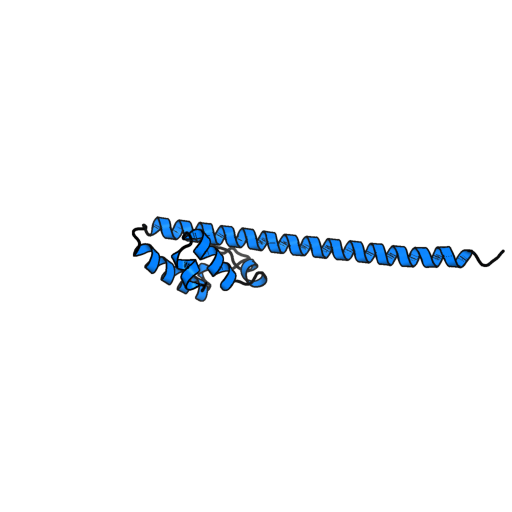2 1.015 -13.294 1.00 85.50 90 ASN A C 1
ATOM 736 O O . ASN A 1 90 ? 14.905 0.914 -14.375 1.00 85.50 90 ASN A O 1
ATOM 740 N N . LYS A 1 91 ? 14.934 0.665 -12.151 1.00 89.44 91 LYS A N 1
ATOM 741 C CA . LYS A 1 91 ? 16.317 0.172 -12.091 1.00 89.44 91 LYS A CA 1
ATOM 742 C C . LYS A 1 91 ? 16.529 -1.125 -12.874 1.00 89.44 91 LYS A C 1
ATOM 744 O O . LYS A 1 91 ? 17.642 -1.364 -13.330 1.00 89.44 91 LYS A O 1
ATOM 749 N N . ARG A 1 92 ? 15.525 -2.006 -12.989 1.00 86.94 92 ARG A N 1
ATOM 750 C CA . ARG A 1 92 ? 15.617 -3.210 -13.843 1.00 86.94 92 ARG A CA 1
ATOM 751 C C . ARG A 1 92 ? 15.588 -2.842 -15.325 1.00 86.94 92 ARG A C 1
ATOM 753 O O . ARG A 1 92 ? 16.378 -3.391 -16.082 1.00 86.94 92 ARG A O 1
ATOM 760 N N . TYR A 1 93 ? 14.723 -1.906 -15.714 1.00 82.12 93 TYR A N 1
ATOM 761 C CA . TYR A 1 93 ? 14.627 -1.430 -17.094 1.00 82.12 93 TYR A CA 1
ATOM 762 C C . TYR A 1 93 ? 15.936 -0.788 -17.574 1.00 82.12 93 TYR A C 1
ATOM 764 O O . TYR A 1 93 ? 16.455 -1.178 -18.616 1.00 82.12 93 TYR A O 1
ATOM 772 N N . VAL A 1 94 ? 16.511 0.117 -16.772 1.00 84.69 94 VAL A N 1
ATOM 773 C CA . VAL A 1 94 ? 17.793 0.778 -17.078 1.00 84.69 94 VAL A CA 1
ATOM 774 C C . VAL A 1 94 ? 18.909 -0.250 -17.281 1.00 84.69 94 VAL A C 1
ATOM 776 O O . VAL A 1 94 ? 19.556 -0.253 -18.322 1.00 84.69 94 VAL A O 1
ATOM 779 N N . ARG A 1 95 ? 19.063 -1.202 -16.350 1.00 85.75 95 ARG A N 1
ATOM 780 C CA . ARG A 1 95 ? 20.074 -2.269 -16.463 1.00 85.75 95 ARG A CA 1
ATOM 781 C C . ARG A 1 95 ? 19.901 -3.124 -17.718 1.00 85.75 95 ARG A C 1
ATOM 783 O O . ARG A 1 95 ? 20.885 -3.529 -18.328 1.00 85.75 95 ARG A O 1
ATOM 790 N N . HIS A 1 96 ? 18.658 -3.404 -18.101 1.00 80.31 96 HIS A N 1
ATOM 791 C CA . HIS A 1 96 ? 18.375 -4.167 -19.309 1.00 80.31 96 HIS A CA 1
ATOM 792 C C . HIS A 1 96 ? 18.751 -3.387 -20.582 1.00 80.31 96 HIS A C 1
ATOM 794 O O . HIS A 1 96 ? 19.336 -3.968 -21.493 1.00 80.31 96 HIS A O 1
ATOM 800 N N . MET A 1 97 ? 18.482 -2.080 -20.639 1.00 74.31 97 MET A N 1
ATOM 801 C CA . MET A 1 97 ? 18.894 -1.230 -21.767 1.00 74.31 97 MET A CA 1
ATOM 802 C C . MET A 1 97 ? 20.423 -1.141 -21.878 1.00 74.31 97 MET A C 1
ATOM 804 O O . MET A 1 97 ? 20.970 -1.447 -22.932 1.00 74.31 97 MET A O 1
ATOM 808 N N . GLU A 1 98 ? 21.121 -0.877 -20.771 1.00 74.00 98 GLU A N 1
ATOM 809 C CA . GLU A 1 98 ? 22.591 -0.819 -20.744 1.00 74.00 98 GLU A CA 1
ATOM 810 C C . GLU A 1 98 ? 23.250 -2.145 -21.153 1.00 74.00 98 GLU A C 1
ATOM 812 O O . GLU A 1 98 ? 24.296 -2.155 -21.803 1.00 74.00 98 GLU A O 1
ATOM 817 N N . SER A 1 99 ? 22.654 -3.284 -20.779 1.00 72.50 99 SER A N 1
ATOM 818 C CA . SER A 1 99 ? 23.156 -4.600 -21.192 1.00 72.50 99 SER A CA 1
ATOM 819 C C . SER A 1 99 ? 23.005 -4.847 -22.695 1.00 72.50 99 SER A C 1
ATOM 821 O O . SER A 1 99 ? 23.896 -5.438 -23.305 1.00 72.50 99 SER A O 1
ATOM 823 N N . LYS A 1 100 ? 21.918 -4.351 -23.305 1.00 67.06 100 LYS A N 1
ATOM 824 C CA . LYS A 1 100 ? 21.709 -4.441 -24.752 1.00 67.06 100 LYS A CA 1
ATOM 825 C C . LYS A 1 100 ? 22.728 -3.594 -25.495 1.00 67.06 100 LYS A C 1
ATOM 827 O O . LYS A 1 100 ? 23.400 -4.131 -26.367 1.00 67.06 100 LYS A O 1
ATOM 832 N N . ASP A 1 101 ? 22.916 -2.342 -25.093 1.00 66.06 101 ASP A N 1
ATOM 833 C CA . ASP A 1 101 ? 23.848 -1.426 -25.758 1.00 66.06 101 ASP A CA 1
ATOM 834 C C . ASP A 1 101 ? 25.290 -1.943 -25.716 1.00 66.06 101 ASP A C 1
ATOM 836 O O . ASP A 1 101 ? 25.983 -1.923 -26.731 1.00 66.06 101 ASP A O 1
ATOM 840 N N . LYS A 1 102 ? 25.721 -2.513 -24.581 1.00 69.50 102 LYS A N 1
ATOM 841 C CA . LYS A 1 102 ? 27.040 -3.158 -24.456 1.00 69.50 102 LYS A CA 1
ATOM 842 C C . LYS A 1 102 ? 27.185 -4.387 -25.357 1.00 69.50 102 LYS A C 1
ATOM 844 O O . LYS A 1 102 ? 28.245 -4.572 -25.949 1.00 69.50 102 LYS A O 1
ATOM 849 N N . SER A 1 103 ? 26.139 -5.208 -25.491 1.00 67.12 103 SER A N 1
ATOM 850 C CA . SER A 1 103 ? 26.164 -6.370 -26.393 1.00 67.12 103 SER A CA 1
ATOM 851 C C . SER A 1 103 ? 26.205 -5.957 -27.869 1.00 67.12 103 SER A C 1
ATOM 853 O O . SER A 1 103 ? 26.933 -6.560 -28.656 1.00 67.12 103 SER A O 1
ATOM 855 N N . THR A 1 104 ? 25.495 -4.887 -28.238 1.00 66.19 104 THR A N 1
ATOM 856 C CA . THR A 1 104 ? 25.475 -4.354 -29.605 1.00 66.19 104 THR A CA 1
ATOM 857 C C . THR A 1 104 ? 26.828 -3.746 -29.966 1.00 66.19 104 THR A C 1
ATOM 859 O O . THR A 1 104 ? 27.339 -4.007 -31.052 1.00 66.19 104 THR A O 1
ATOM 862 N N . LEU A 1 105 ? 27.450 -3.002 -29.041 1.00 67.44 105 LEU A N 1
ATOM 863 C CA . LEU A 1 105 ? 28.794 -2.452 -29.236 1.00 67.44 105 LEU A CA 1
ATOM 864 C C . LEU A 1 105 ? 29.844 -3.558 -29.388 1.00 67.44 105 LEU A C 1
ATOM 866 O O . LEU A 1 105 ? 30.657 -3.499 -30.303 1.00 67.44 105 LEU A O 1
ATOM 870 N N . ALA A 1 106 ? 29.803 -4.584 -28.533 1.00 68.75 106 ALA A N 1
ATOM 871 C CA . ALA A 1 106 ? 30.715 -5.724 -28.624 1.00 68.75 106 ALA A CA 1
ATOM 872 C C . ALA A 1 106 ? 30.563 -6.474 -29.960 1.00 68.75 106 ALA A C 1
ATOM 874 O O . ALA A 1 106 ? 31.556 -6.816 -30.593 1.00 68.75 106 ALA A O 1
ATOM 875 N N . SER A 1 107 ? 29.324 -6.665 -30.425 1.00 67.00 107 SER A N 1
ATOM 876 C CA . SER A 1 107 ? 29.042 -7.321 -31.710 1.00 67.00 107 SER A CA 1
ATOM 877 C C . SER A 1 107 ? 29.533 -6.495 -32.907 1.00 67.00 107 SER A C 1
ATOM 879 O O . SER A 1 107 ? 30.063 -7.052 -33.866 1.00 67.00 107 SER A O 1
ATOM 881 N N . ALA A 1 108 ? 29.397 -5.166 -32.850 1.00 64.94 108 ALA A N 1
ATOM 882 C CA . ALA A 1 108 ? 29.873 -4.263 -33.898 1.00 64.94 108 ALA A CA 1
ATOM 883 C C . ALA A 1 108 ? 31.410 -4.189 -33.969 1.00 64.94 108 ALA A C 1
ATOM 885 O O . ALA A 1 108 ? 31.966 -4.100 -35.062 1.00 64.94 108 ALA A O 1
ATOM 886 N N . SER A 1 109 ? 32.098 -4.259 -32.825 1.00 68.50 109 SER A N 1
ATOM 887 C CA . SER A 1 109 ? 33.565 -4.298 -32.779 1.00 68.50 109 SER A CA 1
ATOM 888 C C . SER A 1 109 ? 34.135 -5.594 -33.366 1.00 68.50 109 SER A C 1
ATOM 890 O O . SER A 1 109 ? 35.117 -5.535 -34.098 1.00 68.50 109 SER A O 1
ATOM 892 N N . ILE A 1 110 ? 33.487 -6.742 -33.129 1.00 61.59 110 ILE A N 1
ATOM 893 C CA . ILE A 1 110 ? 33.902 -8.039 -33.699 1.00 61.59 110 ILE A CA 1
ATOM 894 C C . ILE A 1 110 ? 33.759 -8.052 -35.230 1.00 61.59 110 ILE A C 1
ATOM 896 O O . ILE A 1 110 ? 34.586 -8.635 -35.923 1.00 61.59 110 ILE A O 1
ATOM 900 N N . LEU A 1 111 ? 32.731 -7.403 -35.788 1.00 58.41 111 LEU A N 1
ATOM 901 C CA . LEU A 1 111 ? 32.587 -7.291 -37.245 1.00 58.41 111 LEU A CA 1
ATOM 902 C C . LEU A 1 111 ? 33.675 -6.400 -37.867 1.00 58.41 111 LEU A C 1
ATOM 904 O O . LEU A 1 111 ? 34.214 -6.759 -38.907 1.00 58.41 111 LEU A O 1
ATOM 908 N N . LYS A 1 112 ? 34.060 -5.298 -37.208 1.00 59.00 112 LYS A N 1
ATOM 909 C CA . LYS A 1 112 ? 35.143 -4.425 -37.695 1.00 59.00 112 LYS A CA 1
ATOM 910 C C . LYS A 1 112 ? 36.527 -5.082 -37.664 1.00 59.00 112 LYS A C 1
ATOM 912 O O . LYS A 1 112 ? 37.297 -4.879 -38.593 1.00 59.00 112 LYS A O 1
ATOM 917 N N . GLU A 1 113 ? 36.837 -5.889 -36.647 1.00 56.34 113 GLU A N 1
ATOM 918 C CA . GLU A 1 113 ? 38.122 -6.612 -36.587 1.00 56.34 113 GLU A CA 1
ATOM 919 C C . GLU A 1 113 ? 38.281 -7.662 -37.700 1.00 56.34 113 GLU A C 1
ATOM 921 O O . GLU A 1 113 ? 39.405 -7.956 -38.109 1.00 56.34 113 GLU A O 1
ATOM 926 N N . ASN A 1 114 ? 37.179 -8.216 -38.214 1.00 54.25 114 ASN A N 1
ATOM 927 C CA . ASN A 1 114 ? 37.223 -9.198 -39.299 1.00 54.25 114 ASN A CA 1
ATOM 928 C C . ASN A 1 114 ? 37.412 -8.558 -40.687 1.00 54.25 114 ASN A C 1
ATOM 930 O O . ASN A 1 114 ? 38.022 -9.187 -41.549 1.00 54.25 114 ASN A O 1
ATOM 934 N N . ASP A 1 115 ? 36.961 -7.315 -40.892 1.00 54.69 115 ASP A N 1
ATOM 935 C CA . ASP A 1 115 ? 37.184 -6.580 -42.146 1.00 54.69 115 ASP A CA 1
ATOM 936 C C . ASP A 1 115 ? 38.631 -6.048 -42.254 1.00 54.69 115 ASP A C 1
ATOM 938 O O . ASP A 1 115 ? 39.243 -6.147 -43.318 1.00 54.69 115 ASP A O 1
ATOM 942 N N . ASP A 1 116 ? 39.230 -5.576 -41.151 1.00 53.75 116 ASP A N 1
ATOM 943 C CA . ASP A 1 116 ? 40.608 -5.045 -41.146 1.00 53.75 116 ASP A CA 1
ATOM 944 C C . ASP A 1 116 ? 41.690 -6.141 -41.271 1.00 53.75 116 ASP A C 1
ATOM 946 O O . ASP A 1 116 ? 42.796 -5.889 -41.760 1.00 53.75 116 ASP A O 1
ATOM 950 N N . ASN A 1 117 ? 41.395 -7.384 -40.870 1.00 53.06 117 ASN A N 1
ATOM 951 C CA . ASN A 1 117 ? 42.321 -8.510 -41.048 1.00 53.06 117 ASN A CA 1
ATOM 952 C C . ASN A 1 117 ? 42.273 -9.138 -42.451 1.00 53.06 117 ASN A C 1
ATOM 954 O O . ASN A 1 117 ? 43.224 -9.816 -42.826 1.00 53.06 117 ASN A O 1
ATOM 958 N N . GLY A 1 118 ? 41.222 -8.894 -43.243 1.00 51.25 118 GLY A N 1
ATOM 959 C CA . GLY A 1 118 ? 41.084 -9.428 -44.605 1.00 51.25 118 GLY A CA 1
ATOM 960 C C . GLY A 1 118 ? 41.911 -8.701 -45.675 1.00 51.25 118 GLY A C 1
ATOM 961 O O . GLY A 1 118 ? 41.993 -9.177 -46.804 1.00 51.25 118 GLY A O 1
ATOM 962 N N . GLN A 1 119 ? 42.532 -7.561 -45.348 1.00 52.03 119 GLN A N 1
ATOM 963 C CA . GLN A 1 119 ? 43.311 -6.751 -46.299 1.00 52.03 119 GLN A CA 1
ATOM 964 C C . GLN A 1 119 ? 44.839 -6.881 -46.159 1.00 52.03 119 GLN A C 1
ATOM 966 O O . GLN A 1 119 ? 45.564 -6.185 -46.868 1.00 52.03 119 GLN A O 1
ATOM 971 N N . ARG A 1 120 ? 45.357 -7.759 -45.286 1.00 52.34 120 ARG A N 1
ATOM 972 C CA . ARG A 1 120 ? 46.812 -7.892 -45.046 1.00 52.34 120 ARG A CA 1
ATOM 973 C C . ARG A 1 120 ? 47.515 -9.052 -45.769 1.00 52.34 120 ARG A C 1
ATOM 975 O O . ARG A 1 120 ? 48.721 -9.184 -45.601 1.00 52.34 120 ARG A O 1
ATOM 982 N N . ASP A 1 121 ? 46.819 -9.811 -46.620 1.00 52.16 121 ASP A N 1
ATOM 983 C CA . ASP A 1 121 ? 47.369 -11.004 -47.301 1.00 52.16 121 ASP A CA 1
ATOM 984 C C . ASP A 1 121 ? 47.632 -10.828 -48.815 1.00 52.16 121 ASP A C 1
ATOM 986 O O . ASP A 1 121 ? 47.633 -11.796 -49.574 1.00 52.16 121 ASP A O 1
ATOM 990 N N . LEU A 1 122 ? 47.876 -9.601 -49.288 1.00 53.72 122 LEU A N 1
ATOM 991 C CA . LEU A 1 122 ? 48.3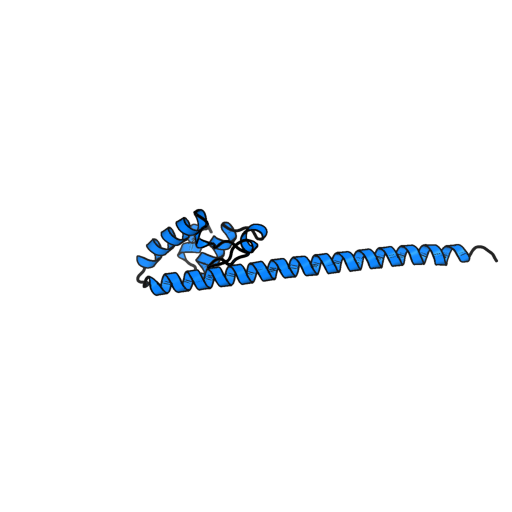34 -9.348 -50.662 1.00 53.72 122 LEU A CA 1
ATOM 992 C C . LEU A 1 122 ? 49.442 -8.289 -50.683 1.00 53.72 122 LEU A C 1
ATOM 994 O O . LEU A 1 122 ? 49.216 -7.155 -51.109 1.00 53.72 122 LEU A O 1
ATOM 998 N N . GLN A 1 123 ? 50.647 -8.663 -50.245 1.00 40.97 123 GLN A N 1
ATOM 999 C CA . GLN A 1 123 ? 51.874 -8.036 -50.742 1.00 40.97 123 GLN A CA 1
ATOM 1000 C C . GLN A 1 123 ? 53.077 -8.972 -50.668 1.00 40.97 123 GLN A C 1
ATOM 1002 O O . GLN A 1 123 ? 53.256 -9.623 -49.617 1.00 40.97 123 GLN A O 1
#

Radius of gyration: 24.71 Å; Cα contacts (8 Å, |Δi|>4): 73; chains: 1; bounding box: 62×24×74 Å

Secondary structure (DSSP, 8-state):
--HHHHHHHS-HHHHHHHHHHHH--HHHHTTEESS-BTTBEEGGG-HHHHHHHHHHHHHHHTTT--HHHHHHHHHHHHHHHHHHHHHHHHHHHHHHHHHHHHHHHHHHHHHHHHHHHTTSS--

Solvent-accessible surface area (backbone atoms only — not comparable to full-atom values): 7028 Å² total; per-residue (Å²): 134,55,76,68,57,50,58,71,73,44,57,74,42,58,33,46,38,52,51,46,59,73,73,38,52,72,81,57,44,72,50,38,38,74,84,39,55,101,90,26,45,30,42,68,73,37,63,70,54,41,53,52,52,52,58,48,50,59,56,46,49,72,67,82,46,54,68,71,58,55,50,51,40,50,52,52,25,51,50,50,45,50,51,54,49,53,52,54,51,51,56,49,51,53,53,53,52,56,53,49,54,53,52,53,51,54,55,53,51,56,54,52,57,57,59,67,62,71,70,72,86,82,129

Mean predicted aligned error: 11.99 Å

Sequence (123 aa):
MSLVNRLMFEDCKTSMKYILGYILQLELAVKFTLFGTTQKRSILTYKFYRSIRNALTSKFLSSTMTEKSVVRIYDSATQGFFHDMKDKLNKRYVRHMESKDKSTLASASILKENDDNGQRDLQ

Organism: Schistosoma mekongi (NCBI:txid38744)